Protein AF-A0A1I2H4C7-F1 (afdb_monomer_lite)

InterPro domains:
  IPR029063 S-adenosyl-L-methionine-dependent methyltransferase superfamily [G3DSA:3.40.50.150] (1-47)

Sequence (47 aa):
MNVLIESGFELKRLSELQPTKELLDSDPAWQEEMRRPMFLLVSAVKK

Secondary structure (DSSP, 8-state):
-HHHHHTTEEEEEEEE----HHHHHH-TTHHHHTTS---EEEEEEE-

Radius of gyration: 14.47 Å; chains: 1; bounding box: 31×16×36 Å

Foldseek 3Di:
DVVCVVVQKDWDDKDFDQDDPVRCVPDVVSVVCVVPGPDIDTDIDHD

pLDDT: mean 93.88, std 3.48, range [81.75, 98.25]

Structure (mmCIF, N/CA/C/O backbone):
data_AF-A0A1I2H4C7-F1
#
_entry.id   AF-A0A1I2H4C7-F1
#
loop_
_atom_site.group_PDB
_atom_site.id
_atom_site.type_symbol
_atom_site.label_atom_id
_atom_site.label_alt_id
_atom_site.label_comp_id
_atom_site.label_asym_id
_atom_site.label_entity_id
_atom_site.label_seq_id
_atom_site.pdbx_PDB_ins_code
_atom_site.Cartn_x
_atom_site.Cartn_y
_atom_site.Cartn_z
_atom_site.occupancy
_atom_site.B_iso_or_equiv
_atom_site.auth_seq_id
_atom_site.auth_comp_id
_atom_site.auth_asym_id
_atom_site.auth_atom_id
_atom_site.pdbx_PDB_model_num
ATOM 1 N N . MET A 1 1 ? -8.984 -2.896 2.529 1.00 88.00 1 MET A N 1
ATOM 2 C CA . MET A 1 1 ? -9.190 -1.868 3.579 1.00 88.00 1 MET A CA 1
ATOM 3 C C . MET A 1 1 ? -10.250 -2.245 4.602 1.00 88.00 1 MET A C 1
ATOM 5 O O . MET A 1 1 ? -9.937 -2.146 5.777 1.00 88.00 1 MET A O 1
ATOM 9 N N . ASN A 1 2 ? -11.453 -2.674 4.199 1.00 95.94 2 ASN A N 1
ATOM 10 C CA . ASN A 1 2 ? -12.566 -2.937 5.132 1.00 95.94 2 ASN A CA 1
ATOM 11 C C . ASN A 1 2 ? -12.180 -3.851 6.303 1.00 95.94 2 ASN A C 1
ATOM 13 O O . ASN A 1 2 ? -12.416 -3.489 7.446 1.00 95.94 2 ASN A O 1
ATOM 17 N N . VAL A 1 3 ? -11.439 -4.930 6.029 1.00 97.44 3 VAL A N 1
ATOM 18 C CA . VAL A 1 3 ? -10.927 -5.849 7.060 1.00 97.44 3 VAL A CA 1
ATOM 19 C C . VAL A 1 3 ? -10.130 -5.136 8.163 1.00 97.44 3 VAL A C 1
ATOM 21 O O . VAL A 1 3 ? -10.287 -5.474 9.330 1.00 97.44 3 VAL A O 1
ATOM 24 N N . LEU A 1 4 ? -9.304 -4.131 7.837 1.00 96.81 4 LEU A N 1
ATOM 25 C CA . LEU A 1 4 ? -8.543 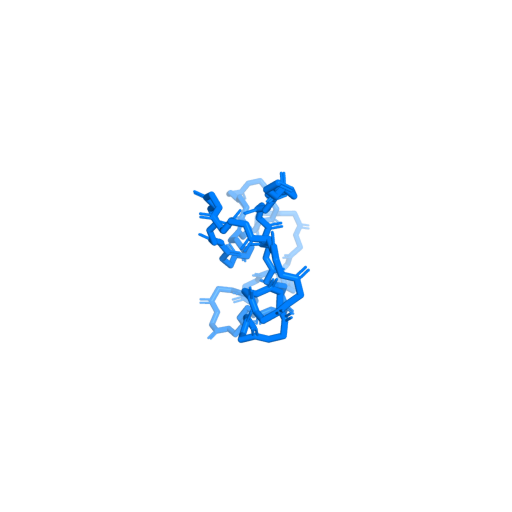-3.375 8.845 1.00 96.81 4 LEU A CA 1
ATOM 26 C C . LEU A 1 4 ? -9.477 -2.54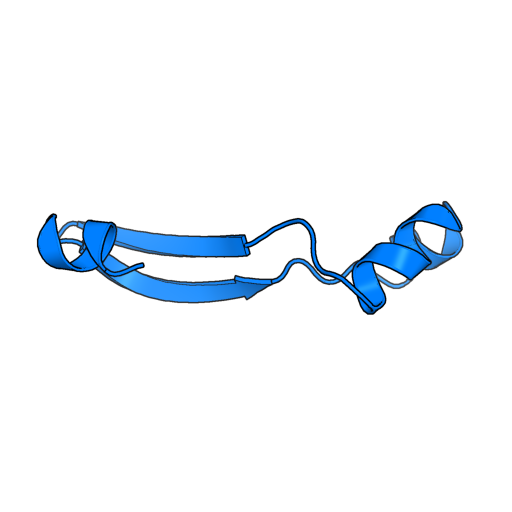8 9.738 1.00 96.81 4 LEU A C 1
ATOM 28 O O . LEU A 1 4 ? -9.321 -2.553 10.956 1.00 96.81 4 LEU A O 1
ATOM 32 N N . ILE A 1 5 ? -10.459 -1.874 9.136 1.00 96.81 5 ILE A N 1
ATOM 33 C CA . ILE A 1 5 ? -11.438 -1.049 9.857 1.00 96.81 5 ILE A CA 1
ATOM 34 C C . ILE A 1 5 ? -12.287 -1.927 10.781 1.00 96.81 5 ILE A C 1
ATOM 36 O O . ILE A 1 5 ? -12.420 -1.632 11.967 1.00 96.81 5 ILE A O 1
ATOM 40 N N . GLU A 1 6 ? -12.812 -3.031 10.253 1.00 98.00 6 GLU A N 1
ATOM 41 C CA . GLU A 1 6 ? -13.619 -4.007 10.995 1.00 98.00 6 GLU A CA 1
ATOM 42 C C . GLU A 1 6 ? -12.818 -4.676 12.120 1.00 98.00 6 GLU A C 1
ATOM 44 O O . GLU A 1 6 ? -13.362 -4.964 13.181 1.00 98.00 6 GLU A O 1
ATOM 49 N N . SER A 1 7 ? -11.504 -4.834 11.938 1.00 97.62 7 SER A N 1
ATOM 50 C CA . SER A 1 7 ? -10.585 -5.339 12.968 1.00 97.62 7 SER A CA 1
ATOM 51 C C . SER A 1 7 ? -10.193 -4.290 14.022 1.00 97.62 7 SER A C 1
ATOM 53 O O . SER A 1 7 ? -9.324 -4.552 14.855 1.00 97.62 7 SER A O 1
ATOM 55 N N . GLY A 1 8 ? -10.801 -3.099 14.002 1.00 97.75 8 GLY A N 1
ATOM 56 C CA . GLY A 1 8 ? -10.587 -2.049 15.002 1.00 97.75 8 GLY A CA 1
ATOM 57 C C . GLY A 1 8 ? -9.383 -1.142 14.739 1.00 97.75 8 GLY A C 1
ATOM 58 O O . GLY A 1 8 ? -8.946 -0.431 15.645 1.00 97.75 8 GLY A O 1
ATOM 59 N N . PHE A 1 9 ? -8.835 -1.135 13.523 1.00 98.25 9 PHE A N 1
ATOM 60 C CA . PHE A 1 9 ? -7.791 -0.185 13.149 1.00 98.25 9 PHE A CA 1
ATOM 61 C C . PHE A 1 9 ? -8.385 1.113 12.600 1.00 98.25 9 PHE A C 1
ATOM 63 O O . PHE A 1 9 ? -9.364 1.128 11.854 1.00 98.25 9 PHE A O 1
ATOM 70 N N . GLU A 1 10 ? -7.742 2.226 12.928 1.00 97.69 10 GLU A N 1
ATOM 71 C CA . GLU A 1 10 ? -7.963 3.516 12.294 1.00 97.69 10 GLU A CA 1
ATOM 72 C C . GLU A 1 10 ? -6.949 3.706 11.159 1.00 97.69 10 GLU A C 1
ATOM 74 O O . GLU A 1 10 ? -5.736 3.698 11.388 1.00 97.69 10 GLU A O 1
ATOM 79 N N . LEU A 1 11 ? -7.435 3.885 9.928 1.00 97.06 11 LEU A N 1
ATOM 80 C CA . LEU A 1 11 ? -6.579 4.184 8.780 1.00 97.06 11 LEU A CA 1
ATOM 81 C C . LEU A 1 11 ? -6.056 5.622 8.883 1.00 97.06 11 LEU A C 1
ATOM 83 O O . LEU A 1 11 ? -6.838 6.561 9.011 1.00 97.06 11 LEU A O 1
ATOM 87 N N . LYS A 1 12 ? -4.737 5.798 8.800 1.00 97.56 12 LYS A N 1
ATOM 88 C CA . LYS A 1 12 ? -4.073 7.110 8.858 1.00 97.56 12 LYS A CA 1
ATOM 89 C C . LYS A 1 12 ? -3.622 7.598 7.491 1.00 97.56 12 LYS A C 1
ATOM 91 O O . LYS A 1 12 ? -3.687 8.792 7.218 1.00 97.56 12 LYS A O 1
ATOM 96 N N . ARG A 1 13 ? -3.156 6.692 6.629 1.00 96.62 13 ARG A N 1
ATOM 97 C CA . ARG A 1 13 ? -2.711 7.037 5.276 1.00 96.62 13 ARG A CA 1
ATOM 98 C C . ARG A 1 13 ? -2.863 5.854 4.334 1.00 96.62 13 ARG A C 1
ATOM 100 O O . ARG A 1 13 ? -2.641 4.711 4.726 1.00 96.62 13 ARG A O 1
ATOM 107 N N . LEU A 1 14 ? -3.190 6.166 3.089 1.00 95.62 14 LEU A N 1
ATOM 108 C CA . LEU A 1 14 ? -3.197 5.247 1.962 1.00 95.62 14 LEU A CA 1
ATOM 109 C C . LEU A 1 14 ? -2.323 5.854 0.863 1.00 95.62 14 LEU A C 1
ATOM 111 O O . LEU A 1 14 ? -2.408 7.057 0.618 1.00 95.62 14 LEU A O 1
ATOM 115 N N . SER A 1 15 ? -1.470 5.051 0.241 1.00 94.12 15 SER A N 1
ATOM 116 C CA . SER A 1 15 ? -0.664 5.466 -0.907 1.00 94.12 15 SER A CA 1
ATOM 117 C C . SER A 1 15 ? -0.424 4.275 -1.811 1.00 94.12 15 SER A C 1
ATOM 119 O O . SER A 1 15 ? -0.113 3.193 -1.331 1.00 94.12 15 SER A O 1
ATOM 121 N N . GLU A 1 16 ? -0.494 4.482 -3.112 1.00 94.06 16 GLU A N 1
ATOM 122 C CA . GLU A 1 16 ? 0.121 3.568 -4.072 1.00 94.06 16 GLU A CA 1
ATOM 123 C C . GLU A 1 16 ? 1.608 3.931 -4.184 1.00 94.06 16 GLU A C 1
ATOM 125 O O . GLU A 1 16 ? 1.975 5.095 -3.968 1.00 94.06 16 GLU A O 1
ATOM 130 N N . LEU A 1 17 ? 2.479 2.947 -4.424 1.00 89.94 17 LEU A N 1
ATOM 131 C CA . LEU A 1 17 ? 3.898 3.235 -4.625 1.00 89.94 17 LEU A CA 1
ATOM 132 C C . LEU A 1 17 ? 4.072 3.894 -5.992 1.00 89.94 17 LEU A C 1
ATOM 134 O O . LEU A 1 17 ? 3.765 3.297 -7.015 1.00 89.94 17 LEU A O 1
ATOM 138 N N . GLN A 1 18 ? 4.592 5.117 -5.996 1.00 88.31 18 GLN A N 1
ATOM 139 C CA . GLN A 1 18 ? 5.042 5.762 -7.221 1.00 88.31 18 GLN A CA 1
ATOM 140 C C . GLN A 1 18 ? 6.570 5.734 -7.251 1.00 88.31 18 GLN A C 1
ATOM 142 O O . GLN A 1 18 ? 7.196 6.150 -6.268 1.00 88.31 18 GLN A O 1
ATOM 147 N N . PRO A 1 19 ? 7.185 5.228 -8.332 1.00 90.81 19 PRO A N 1
ATOM 148 C CA . PRO A 1 19 ? 8.632 5.230 -8.464 1.00 90.81 19 PRO A CA 1
ATOM 149 C C . PRO A 1 19 ? 9.153 6.671 -8.492 1.00 90.81 19 PRO A C 1
ATOM 151 O O . PRO A 1 19 ? 8.541 7.570 -9.075 1.00 90.81 19 PRO A O 1
ATOM 154 N N . THR A 1 20 ? 10.291 6.903 -7.840 1.00 92.69 20 THR A N 1
ATOM 155 C CA . THR A 1 20 ? 10.966 8.201 -7.909 1.00 92.69 20 THR A CA 1
ATOM 156 C C . THR A 1 20 ? 11.630 8.378 -9.268 1.00 92.69 20 THR A C 1
ATOM 158 O O . THR A 1 20 ? 11.799 7.422 -10.029 1.00 92.69 20 THR A O 1
ATOM 161 N N . LYS A 1 21 ? 12.052 9.607 -9.573 1.00 92.75 21 LYS A N 1
ATOM 162 C CA . LYS A 1 21 ? 12.763 9.891 -10.819 1.00 92.75 21 LYS A CA 1
ATOM 163 C C . LYS A 1 21 ? 14.042 9.058 -10.940 1.00 92.75 21 LYS A C 1
ATOM 165 O O . LYS A 1 21 ? 14.306 8.500 -11.993 1.00 92.75 21 LYS A O 1
ATOM 170 N N . GLU A 1 22 ? 14.778 8.901 -9.846 1.00 95.38 22 GLU A N 1
ATOM 171 C CA . GLU A 1 22 ? 16.004 8.103 -9.810 1.00 95.38 22 GLU A CA 1
ATOM 172 C C . GLU A 1 22 ? 15.731 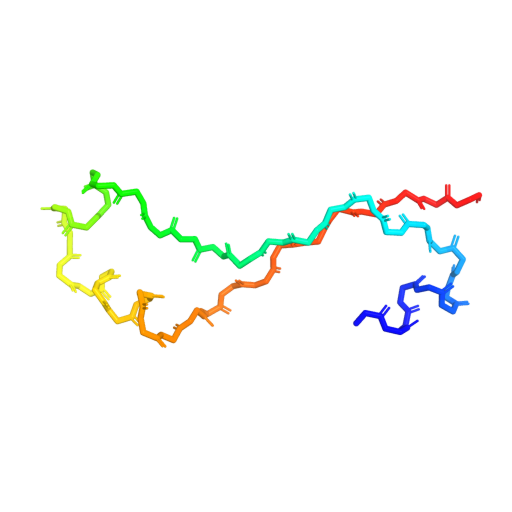6.625 -10.114 1.00 95.38 22 GLU A C 1
ATOM 174 O O . GLU A 1 22 ? 16.510 5.995 -10.823 1.00 95.38 22 GLU A O 1
ATOM 179 N N . LEU A 1 23 ? 14.611 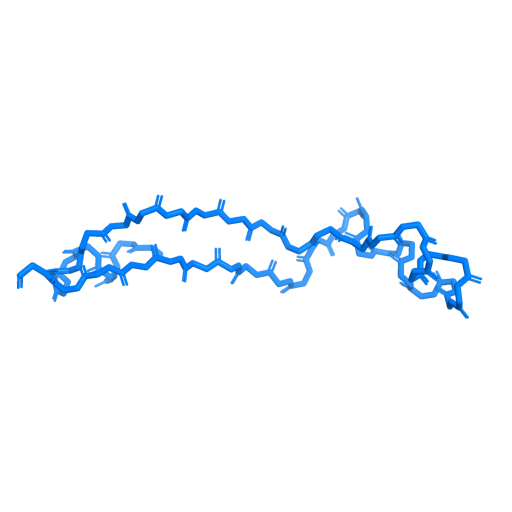6.074 -9.624 1.00 92.81 23 LEU A N 1
ATOM 180 C CA . LEU A 1 23 ? 14.198 4.707 -9.949 1.00 92.81 23 LEU A CA 1
ATOM 181 C C . LEU A 1 23 ? 13.837 4.579 -11.431 1.00 92.81 23 LEU A C 1
ATOM 183 O O . LEU A 1 23 ? 14.347 3.679 -12.099 1.00 92.81 23 LEU A O 1
ATOM 187 N N . LEU A 1 24 ? 13.039 5.513 -11.957 1.00 93.38 24 LEU A N 1
ATOM 188 C CA . LEU A 1 24 ? 12.659 5.560 -13.374 1.00 93.38 24 LEU A CA 1
ATOM 189 C C . LEU A 1 24 ? 13.868 5.672 -14.312 1.00 93.38 24 LEU A C 1
ATOM 191 O O . LEU A 1 24 ? 13.843 5.094 -15.397 1.00 93.38 24 LEU A O 1
ATOM 195 N N . ASP A 1 25 ? 14.909 6.388 -13.886 1.00 94.69 25 ASP A N 1
ATOM 196 C CA . ASP A 1 25 ? 16.149 6.566 -14.644 1.00 94.69 25 ASP A CA 1
ATOM 197 C C . ASP A 1 25 ? 17.089 5.346 -14.518 1.00 94.69 25 ASP A C 1
ATOM 199 O O . ASP A 1 25 ? 17.968 5.156 -15.359 1.00 94.69 25 ASP A O 1
ATOM 203 N N . SER A 1 26 ? 16.916 4.510 -13.486 1.00 96.12 26 SER A N 1
ATOM 204 C CA . SER A 1 26 ? 17.789 3.357 -13.212 1.00 96.12 26 SER A CA 1
ATOM 205 C C . SER A 1 26 ? 17.396 2.072 -13.945 1.00 96.12 26 SER A C 1
ATOM 207 O O . SER A 1 26 ? 18.278 1.316 -14.351 1.00 96.12 26 SER A O 1
ATOM 209 N N . ASP A 1 27 ? 16.096 1.815 -14.120 1.00 94.12 27 ASP A N 1
ATOM 210 C CA . ASP A 1 27 ? 15.582 0.624 -14.803 1.00 94.12 27 ASP A CA 1
ATOM 211 C C . ASP A 1 27 ? 14.267 0.959 -15.537 1.00 94.12 27 ASP A C 1
ATOM 213 O O . ASP A 1 27 ? 13.288 1.360 -14.897 1.00 94.12 27 ASP A O 1
ATOM 217 N N . PRO A 1 28 ? 14.199 0.771 -16.871 1.00 90.19 28 PRO A N 1
ATOM 218 C CA . PRO A 1 28 ? 12.982 0.977 -17.655 1.00 90.19 28 PRO A CA 1
ATOM 219 C C . PRO A 1 28 ? 11.761 0.185 -17.170 1.00 90.19 28 PRO A C 1
ATOM 221 O O . PRO A 1 28 ? 10.634 0.602 -17.440 1.00 90.19 28 PRO A O 1
ATOM 224 N N . ALA A 1 29 ? 11.945 -0.927 -16.450 1.00 90.00 29 ALA A N 1
ATOM 225 C CA . ALA A 1 29 ? 10.848 -1.705 -15.876 1.00 90.00 29 ALA A CA 1
ATOM 226 C C . ALA A 1 29 ? 9.969 -0.876 -14.920 1.00 90.00 29 ALA A C 1
ATOM 228 O O . ALA A 1 29 ? 8.761 -1.104 -14.845 1.00 90.00 29 ALA A O 1
ATOM 229 N N . TRP A 1 30 ? 10.530 0.143 -14.257 1.00 92.69 30 TRP A N 1
ATOM 230 C CA . TRP A 1 30 ? 9.773 1.045 -13.381 1.00 92.69 30 TRP A CA 1
ATOM 231 C C . TRP A 1 30 ? 8.741 1.905 -14.122 1.00 92.69 30 TRP A C 1
ATOM 233 O O . TRP A 1 30 ? 7.821 2.424 -13.493 1.00 92.69 30 TRP A O 1
ATOM 243 N N . GLN A 1 31 ? 8.833 2.037 -15.449 1.00 90.44 31 GLN A N 1
ATOM 244 C CA . GLN A 1 31 ? 7.827 2.752 -16.242 1.00 90.44 31 GLN A CA 1
ATOM 245 C C . GLN A 1 31 ? 6.464 2.045 -16.228 1.00 90.44 31 GLN A C 1
ATOM 247 O O . GLN A 1 31 ? 5.432 2.711 -16.327 1.00 90.44 31 GLN A O 1
ATOM 252 N N . GLU A 1 32 ? 6.427 0.716 -16.077 1.00 92.12 32 GLU A N 1
ATOM 253 C CA . GLU A 1 32 ? 5.154 -0.013 -15.991 1.00 92.12 32 GLU A CA 1
ATOM 254 C C . GLU A 1 32 ? 4.429 0.281 -14.668 1.00 92.12 32 GLU A C 1
ATOM 256 O O . GLU A 1 32 ? 3.205 0.423 -14.656 1.00 92.12 32 GLU A O 1
ATOM 261 N N . GLU A 1 33 ? 5.177 0.507 -13.583 1.00 91.62 33 GLU A N 1
ATOM 262 C CA . GLU A 1 33 ? 4.630 0.866 -12.265 1.00 91.62 33 GLU A CA 1
ATOM 263 C C . GLU A 1 33 ? 3.895 2.222 -12.290 1.00 91.62 33 GLU A C 1
ATOM 265 O O . GLU A 1 33 ? 2.945 2.432 -11.539 1.00 91.62 33 GLU A O 1
ATOM 270 N N . MET A 1 34 ? 4.251 3.124 -13.216 1.00 88.62 34 MET A N 1
ATOM 271 C CA . MET A 1 34 ? 3.527 4.389 -13.437 1.00 88.62 34 MET A CA 1
ATOM 272 C C . MET A 1 34 ? 2.144 4.195 -14.075 1.00 88.62 34 MET A C 1
ATOM 274 O O . MET A 1 34 ? 1.292 5.080 -13.986 1.00 88.62 34 MET A O 1
ATOM 278 N N . ARG A 1 35 ? 1.910 3.064 -14.751 1.00 91.19 35 ARG A N 1
ATOM 279 C CA . ARG A 1 35 ? 0.626 2.729 -15.393 1.00 91.19 35 ARG A CA 1
ATOM 280 C C . ARG A 1 35 ? -0.220 1.799 -14.538 1.00 91.19 35 ARG A C 1
ATOM 282 O O . ARG A 1 35 ? -1.448 1.879 -14.590 1.00 91.19 35 ARG A O 1
ATOM 289 N N . ARG A 1 36 ? 0.421 0.874 -13.827 1.00 91.19 36 ARG A N 1
ATOM 290 C CA . ARG A 1 36 ? -0.228 -0.152 -13.012 1.00 91.19 36 ARG A CA 1
ATOM 29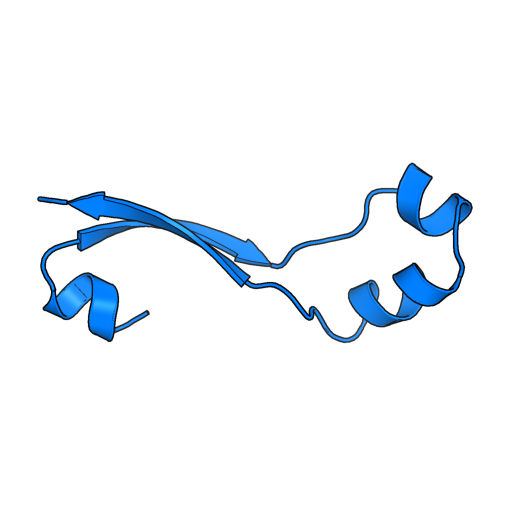1 C C . ARG A 1 36 ? 0.562 -0.327 -11.718 1.00 9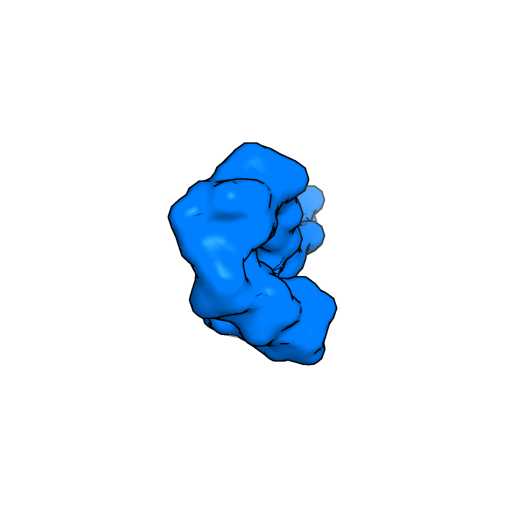1.19 36 ARG A C 1
ATOM 293 O O . ARG A 1 36 ? 1.530 -1.080 -11.723 1.00 91.19 36 ARG A O 1
ATOM 300 N N . PRO A 1 37 ? 0.146 0.332 -10.628 1.00 90.12 37 PRO A N 1
ATOM 301 C CA . PRO A 1 37 ? 0.827 0.190 -9.354 1.00 90.12 37 PRO A CA 1
ATOM 302 C C . PRO A 1 37 ? 0.682 -1.246 -8.844 1.00 90.12 37 PRO A C 1
ATOM 304 O O . PRO A 1 37 ? -0.426 -1.769 -8.702 1.00 90.12 37 PRO A O 1
ATOM 307 N N . MET A 1 38 ? 1.811 -1.884 -8.564 1.00 92.56 38 MET A N 1
ATOM 308 C CA . MET A 1 38 ? 1.892 -3.196 -7.937 1.00 92.56 38 MET A CA 1
ATOM 309 C C . MET A 1 38 ? 1.681 -3.113 -6.428 1.00 92.56 38 MET A C 1
ATOM 311 O O . MET A 1 38 ? 1.148 -4.052 -5.831 1.00 92.56 38 MET A O 1
ATOM 315 N N . PHE A 1 39 ? 2.084 -2.009 -5.794 1.00 93.31 39 PHE A N 1
ATOM 316 C CA . PHE A 1 39 ? 2.064 -1.892 -4.337 1.00 93.31 39 PHE A CA 1
ATOM 317 C C . PHE A 1 39 ? 1.026 -0.901 -3.817 1.00 93.31 39 PHE A C 1
ATOM 319 O O . PHE A 1 39 ? 0.939 0.246 -4.255 1.00 93.31 39 PHE A O 1
ATOM 326 N N . LEU A 1 40 ? 0.323 -1.335 -2.767 1.00 94.44 40 LEU A N 1
ATOM 327 C CA . LEU A 1 40 ? -0.533 -0.501 -1.933 1.00 94.44 40 LEU A CA 1
ATOM 328 C C . LEU A 1 40 ? 0.063 -0.402 -0.526 1.00 94.44 40 LEU A C 1
ATOM 330 O O . LEU A 1 40 ? 0.170 -1.394 0.196 1.00 94.44 40 LEU A O 1
ATOM 334 N N . LEU A 1 41 ? 0.425 0.808 -0.123 1.00 95.56 41 LEU A N 1
ATOM 335 C CA . LEU A 1 41 ? 0.952 1.136 1.194 1.00 95.56 41 LEU A CA 1
ATOM 336 C C . LEU A 1 41 ? -0.177 1.666 2.079 1.00 95.56 41 LEU A C 1
ATOM 338 O O . LEU A 1 41 ? -0.859 2.637 1.743 1.00 95.56 41 LEU A O 1
ATOM 342 N N . VAL A 1 42 ? -0.350 1.046 3.246 1.00 96.81 42 VAL A N 1
ATOM 343 C CA . VAL A 1 42 ? -1.378 1.425 4.221 1.00 96.81 42 VAL A CA 1
ATOM 344 C C . VAL A 1 42 ? -0.722 1.689 5.568 1.00 96.81 42 VAL A C 1
ATOM 346 O O . VAL A 1 42 ? -0.042 0.826 6.116 1.00 96.81 42 VAL A O 1
ATOM 349 N N . SER A 1 43 ? -0.959 2.873 6.126 1.00 97.56 43 SER A N 1
ATOM 350 C CA . SER A 1 43 ? -0.656 3.184 7.521 1.00 97.56 43 SER A CA 1
ATOM 351 C C . SER A 1 43 ? -1.947 3.133 8.323 1.00 97.56 43 SER A C 1
ATOM 353 O O . SER A 1 43 ? -2.919 3.817 7.990 1.00 97.56 43 SER A O 1
ATOM 355 N N . ALA A 1 44 ? -1.958 2.326 9.378 1.00 97.88 44 ALA A N 1
ATOM 356 C CA . ALA A 1 44 ? -3.086 2.195 10.281 1.00 97.88 44 ALA A CA 1
ATOM 357 C C . ALA A 1 44 ? -2.590 2.033 11.717 1.00 97.88 44 ALA A C 1
ATOM 359 O O . ALA A 1 44 ? -1.533 1.449 11.955 1.00 97.88 44 ALA A O 1
ATOM 360 N N . VAL A 1 45 ? -3.362 2.543 12.670 1.00 97.94 45 VAL A N 1
ATOM 361 C CA . VAL A 1 45 ? -3.089 2.398 14.105 1.00 97.94 45 VAL A CA 1
ATOM 362 C C . VAL A 1 45 ? -4.235 1.642 14.751 1.00 97.94 45 VAL A C 1
ATOM 364 O O . VAL A 1 45 ? -5.389 1.810 14.360 1.00 97.94 45 VAL A O 1
ATOM 367 N N . LYS A 1 46 ? -3.928 0.779 15.716 1.00 96.25 46 LYS A N 1
ATOM 368 C CA . LYS A 1 46 ? -4.970 0.099 16.482 1.00 96.25 46 LYS A CA 1
ATOM 369 C C . LYS A 1 46 ? -5.633 1.117 17.411 1.00 96.25 46 LYS A C 1
ATOM 371 O O . LYS A 1 46 ? -4.915 1.886 18.051 1.00 96.25 46 LYS A O 1
ATOM 376 N N . LYS A 1 47 ? -6.966 1.141 17.428 1.00 81.75 47 LYS A N 1
ATOM 377 C CA . LYS A 1 47 ? -7.718 1.910 18.424 1.00 81.75 47 LYS A CA 1
ATOM 378 C C . LYS A 1 47 ? -7.584 1.305 19.817 1.00 81.75 47 LYS A C 1
ATOM 380 O O . LYS A 1 47 ? -7.389 0.070 19.913 1.00 81.75 47 LYS A O 1
#

Organism: NCBI:txid684063